Protein AF-A0A7S0RSM9-F1 (afdb_monomer_lite)

Sequence (100 aa):
EKAPEWLAHHDYVLNRSMVADIAVDNTVLVSWTNMATLDFALNWVHHCNKAGLHNYLVGAMDGAALAALVKAGVPAFSMVSLHEGEEHAWEKRQTGDLGR

Structure (mmCIF, N/CA/C/O backbone):
data_AF-A0A7S0RSM9-F1
#
_entry.id   AF-A0A7S0RSM9-F1
#
loop_
_atom_site.group_PDB
_atom_site.id
_atom_site.type_symbol
_atom_site.label_atom_id
_atom_site.label_alt_id
_atom_site.label_comp_id
_atom_site.label_asym_id
_atom_site.label_entity_id
_atom_site.label_seq_id
_atom_site.pdbx_PDB_ins_code
_atom_site.Cartn_x
_atom_site.Cartn_y
_atom_site.Cartn_z
_atom_site.occupancy
_atom_site.B_iso_or_equiv
_atom_site.auth_seq_id
_atom_site.auth_comp_id
_atom_site.auth_asym_id
_atom_site.auth_atom_id
_atom_site.pdbx_PDB_model_num
ATOM 1 N N . GLU A 1 1 ? 7.229 14.870 12.517 1.00 42.31 1 GLU A N 1
ATOM 2 C CA . GLU A 1 1 ? 6.392 13.662 12.677 1.00 42.31 1 GLU A CA 1
ATOM 3 C C . GLU A 1 1 ? 7.281 12.442 12.816 1.00 42.31 1 GLU A C 1
ATOM 5 O O . GLU A 1 1 ? 8.374 12.447 12.259 1.00 42.31 1 GLU A O 1
ATOM 10 N N . LYS A 1 2 ? 6.853 11.429 13.576 1.00 45.16 2 LYS A N 1
ATOM 11 C CA . LYS A 1 2 ? 7.503 10.114 13.536 1.00 45.16 2 LYS A CA 1
ATOM 12 C C . LYS A 1 2 ? 7.102 9.437 12.224 1.00 45.16 2 LYS A C 1
ATOM 14 O O . LYS A 1 2 ? 5.938 9.524 11.842 1.00 45.16 2 LYS A O 1
ATOM 19 N N . ALA A 1 3 ? 8.054 8.804 11.544 1.00 54.91 3 ALA A N 1
ATOM 20 C CA . ALA A 1 3 ? 7.744 7.944 10.408 1.00 54.91 3 ALA A CA 1
ATOM 21 C C . ALA A 1 3 ? 6.751 6.854 10.865 1.00 54.91 3 ALA A C 1
ATOM 23 O O . ALA A 1 3 ? 6.913 6.349 11.980 1.00 54.91 3 ALA A O 1
ATOM 24 N N . PRO A 1 4 ? 5.711 6.531 10.077 1.00 62.47 4 PRO A N 1
ATOM 25 C CA . PRO A 1 4 ? 4.752 5.497 10.453 1.00 62.47 4 PRO A CA 1
ATOM 26 C C . PRO A 1 4 ? 5.446 4.147 10.686 1.00 62.47 4 PRO A C 1
ATOM 28 O O . PRO A 1 4 ? 6.393 3.811 9.979 1.00 62.47 4 PRO A O 1
ATOM 31 N N . GLU A 1 5 ? 4.985 3.385 11.684 1.00 64.31 5 GLU A N 1
ATOM 32 C CA . GLU A 1 5 ? 5.678 2.190 12.202 1.00 64.31 5 GLU A CA 1
ATOM 33 C C . GLU A 1 5 ? 5.936 1.115 11.135 1.00 64.31 5 GLU A C 1
ATOM 35 O O . GLU A 1 5 ? 6.976 0.466 11.169 1.00 64.31 5 GLU A O 1
ATOM 40 N N . TRP A 1 6 ? 5.092 1.015 10.104 1.00 63.22 6 TRP A N 1
ATOM 41 C CA . TRP A 1 6 ? 5.303 0.089 8.984 1.00 63.22 6 TRP A CA 1
ATOM 42 C C . TRP A 1 6 ? 6.563 0.395 8.145 1.00 63.22 6 TRP A C 1
ATOM 44 O O . TRP A 1 6 ? 7.067 -0.492 7.459 1.00 63.22 6 TRP A O 1
ATOM 54 N N . LEU A 1 7 ? 7.118 1.616 8.211 1.00 59.34 7 LEU A N 1
ATOM 55 C CA . LEU A 1 7 ? 8.410 1.955 7.593 1.00 59.34 7 LEU A CA 1
ATOM 56 C C . LEU A 1 7 ? 9.612 1.385 8.363 1.00 59.34 7 LEU A C 1
ATOM 58 O O . LEU A 1 7 ? 10.732 1.440 7.861 1.00 59.34 7 LEU A O 1
ATOM 62 N N . ALA A 1 8 ? 9.414 0.836 9.567 1.00 58.88 8 ALA A N 1
ATOM 63 C CA . ALA A 1 8 ? 10.485 0.201 10.334 1.00 58.88 8 ALA A CA 1
ATOM 64 C C . ALA A 1 8 ? 10.971 -1.124 9.711 1.00 58.88 8 ALA A C 1
ATOM 66 O O . ALA A 1 8 ? 12.006 -1.654 10.116 1.00 58.88 8 ALA A O 1
ATOM 67 N N . HIS A 1 9 ? 10.265 -1.658 8.709 1.00 62.34 9 HIS A N 1
ATOM 68 C CA . HIS A 1 9 ? 10.666 -2.861 7.984 1.00 62.34 9 HIS A CA 1
ATOM 69 C C . HIS A 1 9 ? 11.643 -2.508 6.857 1.00 62.34 9 HIS A C 1
ATOM 71 O O . HIS A 1 9 ? 11.252 -2.104 5.765 1.00 62.34 9 HIS A O 1
ATOM 77 N N . HIS A 1 10 ? 12.940 -2.641 7.144 1.00 59.59 10 HIS A N 1
ATOM 78 C CA . HIS A 1 10 ? 14.026 -2.176 6.272 1.00 59.59 10 HIS A CA 1
ATOM 79 C C . HIS A 1 10 ? 14.157 -2.938 4.940 1.00 59.59 10 HIS A C 1
ATOM 81 O O . HIS A 1 10 ? 14.785 -2.430 4.013 1.00 59.59 10 HIS A O 1
ATOM 87 N N . ASP A 1 11 ? 13.598 -4.140 4.831 1.00 74.00 11 ASP A N 1
ATOM 88 C CA . ASP A 1 11 ? 13.726 -5.026 3.670 1.00 74.00 11 ASP A CA 1
ATOM 89 C C . ASP A 1 11 ? 12.438 -5.141 2.838 1.00 74.00 11 ASP A C 1
ATOM 91 O O . ASP A 1 11 ? 12.453 -5.756 1.771 1.00 74.00 11 ASP A O 1
ATOM 95 N N . TYR A 1 12 ? 11.331 -4.526 3.280 1.00 85.81 12 TYR A N 1
ATOM 96 C CA . TYR A 1 12 ? 10.007 -4.621 2.644 1.00 85.81 12 TYR A CA 1
ATOM 97 C C . TYR A 1 12 ? 9.558 -6.071 2.376 1.00 85.81 12 TYR A C 1
ATOM 99 O O . TYR A 1 12 ? 8.695 -6.310 1.527 1.00 85.81 12 TYR A O 1
ATOM 107 N N . VAL A 1 13 ? 10.137 -7.050 3.079 1.00 89.00 13 VAL A N 1
ATOM 108 C CA . VAL A 1 13 ? 9.773 -8.464 2.967 1.00 89.00 13 VAL A CA 1
ATOM 109 C C . VAL A 1 13 ? 8.494 -8.683 3.754 1.00 89.00 13 VAL A C 1
ATOM 111 O O . VAL A 1 13 ? 8.455 -8.436 4.962 1.00 89.00 13 VAL A O 1
ATOM 114 N N . LEU A 1 14 ? 7.453 -9.177 3.077 1.00 89.12 14 LEU A N 1
ATOM 115 C CA . LEU A 1 14 ? 6.171 -9.456 3.712 1.00 89.12 14 LEU A CA 1
ATOM 116 C C . LEU A 1 14 ? 6.365 -10.406 4.900 1.00 89.12 14 LEU A C 1
ATOM 118 O O . LEU A 1 14 ? 6.819 -11.539 4.748 1.00 89.12 14 LEU A O 1
ATOM 122 N N . ASN A 1 15 ? 5.995 -9.947 6.092 1.00 88.12 15 ASN A N 1
ATOM 123 C CA . ASN A 1 15 ? 6.114 -10.719 7.320 1.00 88.12 15 ASN A CA 1
ATOM 124 C C . ASN A 1 15 ? 4.882 -10.526 8.214 1.00 88.12 15 ASN A C 1
ATOM 126 O O . ASN A 1 15 ? 4.042 -9.655 7.985 1.00 88.12 15 ASN A O 1
ATOM 130 N N . ARG A 1 16 ? 4.760 -11.371 9.244 1.00 90.31 16 ARG A N 1
ATOM 131 C CA . ARG A 1 16 ? 3.597 -11.372 10.142 1.00 90.31 16 ARG A CA 1
ATOM 132 C C . ARG A 1 16 ? 3.429 -10.047 10.892 1.00 90.31 16 ARG A C 1
ATOM 134 O O . ARG A 1 16 ? 2.290 -9.634 11.078 1.00 90.31 16 ARG A O 1
ATOM 141 N N . SER A 1 17 ? 4.522 -9.414 11.315 1.00 89.94 17 SER A N 1
ATOM 142 C CA . SER A 1 17 ? 4.470 -8.157 12.069 1.00 89.94 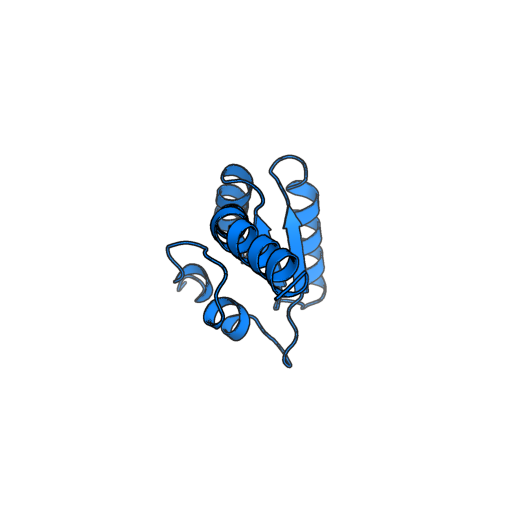17 SER A CA 1
ATOM 143 C C . SER A 1 17 ? 3.916 -7.020 11.213 1.00 89.94 17 SER A C 1
ATOM 145 O O . SER A 1 17 ? 2.967 -6.379 11.635 1.00 89.94 17 SER A O 1
ATOM 147 N N . MET A 1 18 ? 4.373 -6.887 9.960 1.00 89.44 18 MET A N 1
ATOM 148 C CA . MET A 1 18 ? 3.820 -5.910 9.004 1.00 89.44 18 MET A CA 1
ATOM 149 C C . MET A 1 18 ? 2.299 -6.011 8.866 1.00 89.44 18 MET A C 1
ATOM 151 O O . MET A 1 18 ? 1.598 -5.004 8.826 1.00 89.44 18 MET A O 1
ATOM 155 N N . VAL A 1 19 ? 1.783 -7.240 8.763 1.00 91.88 19 VAL A N 1
ATOM 156 C CA . VAL A 1 19 ? 0.339 -7.487 8.648 1.00 91.88 19 VAL A CA 1
ATOM 157 C C . VAL A 1 19 ? -0.370 -7.150 9.959 1.00 91.88 19 VAL A C 1
ATOM 159 O O . VAL A 1 19 ? -1.436 -6.541 9.929 1.00 91.88 19 VAL A O 1
ATOM 162 N N . ALA A 1 20 ? 0.212 -7.527 11.100 1.00 92.94 20 ALA A N 1
ATOM 163 C CA . ALA A 1 20 ? -0.357 -7.265 12.419 1.00 92.94 20 ALA A CA 1
ATOM 164 C C . ALA A 1 20 ? -0.450 -5.763 12.736 1.00 92.94 20 ALA A C 1
ATOM 166 O O . ALA A 1 20 ? -1.460 -5.341 13.289 1.00 92.94 20 ALA A O 1
ATOM 167 N N . ASP A 1 21 ? 0.544 -4.970 12.333 1.00 92.06 21 ASP A N 1
ATOM 168 C CA . ASP A 1 21 ? 0.601 -3.524 12.595 1.00 92.06 21 ASP A CA 1
ATOM 169 C C . ASP A 1 21 ? -0.451 -2.729 11.799 1.00 92.06 21 ASP A C 1
ATOM 171 O O . ASP A 1 21 ? -0.835 -1.627 12.187 1.00 92.06 21 ASP A O 1
ATOM 175 N N . ILE A 1 22 ? -0.929 -3.280 10.678 1.00 93.38 22 ILE A N 1
ATOM 176 C CA . ILE A 1 22 ? -1.893 -2.628 9.775 1.00 93.38 22 ILE A CA 1
ATOM 177 C C . ILE A 1 22 ? -3.313 -3.183 9.949 1.00 93.38 22 ILE A C 1
ATOM 179 O O . ILE A 1 22 ? -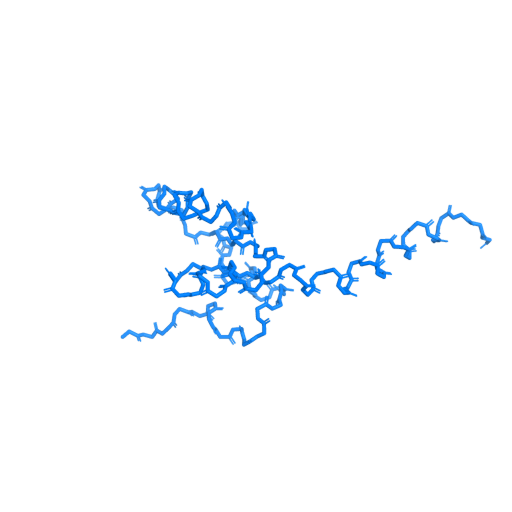4.285 -2.511 9.601 1.00 93.38 22 ILE A O 1
ATOM 183 N N . ALA A 1 23 ? -3.463 -4.405 10.463 1.00 95.75 23 ALA A N 1
ATOM 184 C CA . ALA A 1 23 ? -4.758 -5.060 10.585 1.00 95.75 23 ALA A CA 1
ATOM 185 C C . ALA A 1 23 ? -5.727 -4.292 11.496 1.00 95.75 23 ALA A C 1
ATOM 187 O O . ALA A 1 23 ? -5.403 -3.908 12.616 1.00 95.75 23 ALA A O 1
ATOM 188 N N . VAL A 1 24 ? -6.968 -4.152 11.031 1.00 96.12 24 VAL A N 1
ATOM 189 C CA . VAL A 1 24 ? -8.099 -3.652 11.823 1.00 96.12 24 VAL A CA 1
ATOM 190 C C . VAL A 1 24 ? -9.150 -4.748 11.845 1.00 96.12 24 VAL A C 1
ATOM 192 O O . VAL A 1 24 ? -9.502 -5.275 10.791 1.00 96.12 24 VAL A O 1
ATOM 195 N N . ASP A 1 25 ? -9.597 -5.138 13.040 1.00 95.56 25 ASP A N 1
ATOM 196 C CA . ASP A 1 25 ? -10.557 -6.231 13.247 1.00 95.56 25 ASP A CA 1
ATOM 197 C C . ASP A 1 25 ? -10.179 -7.516 12.486 1.00 95.56 25 ASP A C 1
ATOM 199 O O . ASP A 1 25 ? -10.987 -8.122 11.781 1.00 95.56 25 ASP A O 1
ATOM 203 N N . ASN A 1 26 ? -8.904 -7.916 12.587 1.00 94.19 26 ASN A N 1
ATOM 204 C CA . ASN A 1 26 ? -8.316 -9.059 11.871 1.00 94.19 26 ASN A CA 1
ATOM 205 C C . ASN A 1 26 ? -8.454 -9.000 10.335 1.00 94.19 26 ASN A C 1
ATOM 207 O O . ASN A 1 26 ? -8.351 -10.028 9.666 1.00 94.19 26 ASN A O 1
ATOM 211 N N . THR A 1 27 ? -8.660 -7.810 9.768 1.00 95.94 27 THR A N 1
ATOM 212 C CA . THR A 1 27 ? -8.833 -7.598 8.330 1.00 95.94 27 THR A CA 1
ATOM 213 C C . THR A 1 27 ? -7.748 -6.678 7.783 1.00 95.94 27 THR A C 1
ATOM 215 O O . THR A 1 27 ? -7.441 -5.636 8.367 1.00 95.94 27 THR A O 1
ATOM 218 N N . VAL A 1 28 ? -7.205 -7.041 6.619 1.00 96.50 28 VAL A N 1
ATOM 219 C CA . VAL A 1 28 ? -6.298 -6.210 5.816 1.00 96.50 28 VAL A CA 1
ATOM 220 C C . VAL A 1 28 ? -6.800 -6.187 4.378 1.00 96.50 28 VAL A C 1
ATOM 222 O O . VAL A 1 28 ? -7.139 -7.228 3.814 1.00 96.50 28 VAL A O 1
ATOM 225 N N . LEU A 1 29 ? -6.841 -5.001 3.780 1.00 97.50 29 LEU A N 1
ATOM 226 C CA . LEU A 1 29 ? -7.107 -4.817 2.362 1.00 97.50 29 LEU A CA 1
ATOM 227 C C . LEU A 1 29 ? -5.793 -4.940 1.599 1.00 97.50 29 LEU A C 1
ATOM 229 O O . LEU A 1 29 ? -4.819 -4.256 1.906 1.00 97.50 29 LEU A O 1
ATOM 233 N N . VAL A 1 30 ? -5.768 -5.784 0.577 1.00 96.12 30 VAL A N 1
ATOM 234 C CA . VAL A 1 30 ? -4.563 -6.003 -0.222 1.00 96.12 30 VAL A CA 1
ATOM 235 C C . VAL A 1 30 ? -4.842 -5.651 -1.672 1.00 96.12 30 VAL A C 1
ATOM 237 O O . VAL A 1 30 ? -5.877 -6.013 -2.227 1.00 96.12 30 VAL A O 1
ATOM 240 N N . SER A 1 31 ? -3.892 -4.951 -2.278 1.00 96.62 31 SER A N 1
ATOM 241 C CA . SER A 1 31 ? -3.814 -4.732 -3.719 1.00 96.62 31 SER A CA 1
ATOM 242 C C . SER A 1 31 ? -2.372 -4.956 -4.170 1.00 96.62 31 SER A C 1
ATOM 244 O O . SER A 1 31 ? -1.476 -5.115 -3.340 1.00 96.62 31 SER A O 1
ATOM 246 N N . TRP A 1 32 ? -2.127 -4.975 -5.473 1.00 95.94 32 TRP A N 1
ATOM 247 C CA . TRP A 1 32 ? -0.790 -5.104 -6.041 1.00 95.94 32 TRP A CA 1
ATOM 248 C C . TRP A 1 32 ? -0.642 -4.237 -7.285 1.00 95.94 32 TRP A C 1
ATOM 250 O O . TRP A 1 32 ? -1.623 -3.893 -7.944 1.00 95.94 32 TRP A O 1
ATOM 260 N N . THR A 1 33 ? 0.596 -3.871 -7.609 1.00 97.75 33 THR A N 1
ATOM 261 C CA . THR A 1 33 ? 0.900 -3.069 -8.794 1.00 97.75 33 THR A CA 1
ATOM 262 C C . THR A 1 33 ? 2.325 -3.283 -9.282 1.00 97.75 33 THR A C 1
ATOM 264 O O . THR A 1 33 ? 3.240 -3.542 -8.500 1.00 97.75 33 THR A O 1
ATOM 267 N N . ASN A 1 34 ? 2.520 -3.100 -10.582 1.00 96.69 34 ASN A N 1
ATOM 268 C CA . ASN A 1 34 ? 3.819 -2.797 -11.176 1.00 96.69 34 ASN A CA 1
ATOM 269 C C . ASN A 1 34 ? 3.879 -1.299 -11.529 1.00 96.69 34 ASN A C 1
ATOM 271 O O . ASN A 1 34 ? 2.938 -0.548 -11.249 1.00 96.69 34 ASN A O 1
ATOM 275 N N . MET A 1 35 ? 4.972 -0.846 -12.142 1.00 95.00 35 MET A N 1
ATOM 276 C CA . MET A 1 35 ? 5.122 0.566 -12.510 1.00 95.00 35 MET A CA 1
ATOM 277 C C . MET A 1 35 ? 4.078 1.046 -13.539 1.00 95.00 35 MET A C 1
ATOM 279 O O . MET A 1 35 ? 3.682 2.210 -13.512 1.00 95.00 35 MET A O 1
ATOM 283 N N . ALA A 1 36 ? 3.604 0.166 -14.427 1.00 97.12 36 ALA A N 1
ATOM 284 C CA . ALA A 1 36 ? 2.644 0.519 -15.475 1.00 97.12 36 ALA A CA 1
ATOM 285 C C . ALA A 1 36 ? 1.221 0.766 -14.941 1.00 97.12 36 ALA A C 1
ATOM 287 O O . ALA A 1 36 ? 0.459 1.478 -15.584 1.00 97.12 36 ALA A O 1
ATOM 288 N N . THR A 1 37 ? 0.873 0.200 -13.781 1.00 97.38 37 THR A N 1
ATOM 289 C CA . THR A 1 37 ? -0.447 0.340 -13.134 1.00 97.38 37 THR A CA 1
ATOM 290 C C . THR A 1 37 ? -0.393 1.127 -11.821 1.00 97.38 37 THR A C 1
ATOM 292 O O . THR A 1 37 ? -1.321 1.067 -11.012 1.00 97.38 37 THR A O 1
ATOM 295 N N . LEU A 1 38 ? 0.713 1.836 -11.563 1.00 97.94 38 LEU A N 1
ATOM 296 C CA . LEU A 1 38 ? 0.931 2.549 -10.303 1.00 97.94 38 LEU A CA 1
ATOM 297 C C . LEU A 1 38 ? -0.147 3.614 -10.046 1.00 97.94 38 LEU A C 1
ATOM 299 O O . LEU A 1 38 ? -0.559 3.817 -8.906 1.00 97.94 38 LEU A O 1
ATOM 303 N N . ASP A 1 39 ? -0.613 4.284 -11.096 1.00 98.12 39 ASP A N 1
ATOM 304 C CA . ASP A 1 39 ? -1.676 5.286 -11.032 1.00 98.12 39 ASP A CA 1
ATOM 305 C C . ASP A 1 39 ? -2.985 4.709 -10.476 1.00 98.12 39 ASP A C 1
ATOM 307 O O . ASP A 1 39 ? -3.608 5.316 -9.603 1.00 98.12 39 ASP A O 1
ATOM 311 N N . PHE A 1 40 ? -3.355 3.501 -10.902 1.00 97.69 40 PHE A N 1
ATOM 312 C CA . PHE A 1 40 ? -4.497 2.772 -10.370 1.00 97.69 40 PHE A CA 1
ATOM 313 C C . PHE A 1 40 ? -4.330 2.491 -8.874 1.00 97.69 40 PHE A C 1
ATOM 315 O O . PHE A 1 40 ? -5.252 2.751 -8.100 1.00 97.69 40 PHE A O 1
ATOM 322 N N . ALA A 1 41 ? -3.156 2.016 -8.445 1.00 98.00 41 ALA A N 1
ATOM 323 C CA . ALA A 1 41 ? -2.894 1.730 -7.035 1.00 98.00 41 ALA A CA 1
ATOM 324 C C . ALA A 1 41 ? -2.954 2.995 -6.166 1.00 98.00 41 ALA A C 1
ATOM 326 O O . ALA A 1 41 ? -3.571 2.984 -5.101 1.00 98.00 41 ALA A O 1
ATOM 327 N N . LEU A 1 42 ? -2.380 4.107 -6.632 1.00 98.12 42 LEU A N 1
ATOM 328 C CA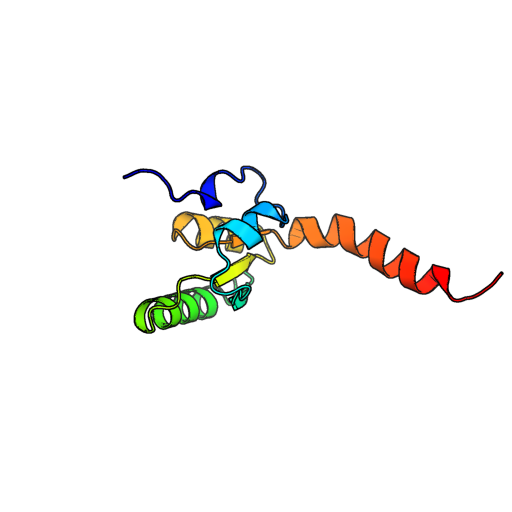 . LEU A 1 42 ? -2.442 5.390 -5.929 1.00 98.12 42 LEU A CA 1
ATOM 329 C C . LEU A 1 42 ? -3.872 5.939 -5.867 1.00 98.12 42 LEU A C 1
ATOM 331 O O . LEU A 1 42 ? -4.287 6.457 -4.829 1.00 98.12 42 LEU A O 1
ATOM 335 N N . ASN A 1 43 ? -4.649 5.789 -6.942 1.00 98.44 43 ASN A N 1
ATOM 336 C CA . ASN A 1 43 ? -6.060 6.161 -6.951 1.00 98.44 43 ASN A CA 1
ATOM 337 C C . ASN A 1 43 ? -6.880 5.299 -5.977 1.00 98.44 43 ASN A C 1
ATOM 339 O O . ASN A 1 43 ? -7.701 5.817 -5.221 1.00 98.44 43 ASN A O 1
ATOM 343 N N . TRP A 1 44 ? -6.628 3.990 -5.937 1.00 98.25 44 TRP A N 1
ATOM 344 C CA . TRP A 1 44 ? -7.253 3.085 -4.974 1.00 98.25 44 TRP A CA 1
ATOM 345 C C . TRP A 1 44 ? -6.937 3.494 -3.528 1.00 98.25 44 TRP A C 1
ATOM 347 O O . TRP A 1 44 ? -7.862 3.686 -2.742 1.00 98.25 44 TRP A O 1
ATOM 357 N N . VAL A 1 45 ? -5.663 3.754 -3.205 1.00 98.19 45 VAL A N 1
ATOM 358 C CA . VAL A 1 45 ? -5.240 4.263 -1.887 1.00 98.19 45 VAL A CA 1
ATOM 359 C C . VAL A 1 45 ? -5.928 5.587 -1.543 1.00 98.19 45 VAL A C 1
ATOM 361 O O .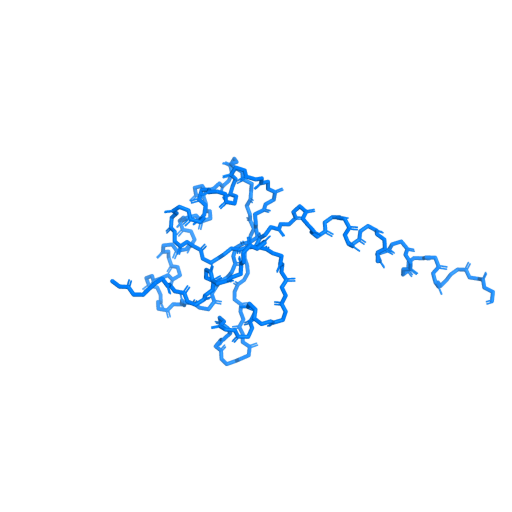 VAL A 1 45 ? -6.404 5.770 -0.421 1.00 98.19 45 VAL A O 1
ATOM 364 N N . HIS A 1 46 ? -6.016 6.517 -2.497 1.00 97.94 46 HIS A N 1
ATOM 365 C CA . HIS A 1 46 ? -6.725 7.783 -2.308 1.00 97.94 46 HIS A CA 1
ATOM 366 C C . HIS A 1 46 ? -8.185 7.553 -1.892 1.00 97.94 46 HIS A C 1
ATOM 368 O O . HIS A 1 46 ? -8.669 8.167 -0.938 1.00 97.94 46 HIS A O 1
ATOM 374 N N . HIS A 1 47 ? -8.879 6.639 -2.569 1.00 98.31 47 HIS A N 1
ATOM 375 C CA . HIS A 1 47 ? -10.267 6.315 -2.260 1.00 98.31 47 HIS A CA 1
ATOM 376 C C . HIS A 1 47 ? -10.434 5.525 -0.953 1.00 98.31 47 HIS A C 1
ATOM 378 O O . HIS A 1 47 ? -11.384 5.810 -0.224 1.00 98.31 47 HIS A O 1
ATOM 384 N N . CYS A 1 48 ? -9.510 4.624 -0.600 1.00 98.00 48 CYS A N 1
ATOM 385 C CA . CYS A 1 48 ? -9.478 3.973 0.715 1.00 98.00 48 CYS A CA 1
ATOM 386 C C . CYS A 1 48 ? -9.389 5.009 1.840 1.00 98.00 48 CYS A C 1
ATOM 388 O O . CYS A 1 48 ? -10.235 5.023 2.732 1.00 98.00 48 CYS A O 1
ATOM 390 N N . ASN A 1 49 ? -8.447 5.949 1.735 1.00 96.69 49 ASN A N 1
ATOM 391 C CA . ASN A 1 49 ? -8.294 7.016 2.722 1.00 96.69 49 ASN A CA 1
ATOM 392 C C . ASN A 1 49 ? -9.542 7.899 2.826 1.00 96.69 49 ASN A C 1
ATOM 394 O O . ASN A 1 49 ? -9.974 8.224 3.929 1.00 96.69 49 ASN A O 1
ATOM 398 N N . LYS A 1 50 ? -10.177 8.252 1.698 1.00 98.00 50 LYS A N 1
ATOM 399 C CA . LYS A 1 50 ? -11.445 9.004 1.713 1.00 98.00 50 LYS A CA 1
ATOM 400 C C . LYS A 1 50 ? -12.604 8.231 2.345 1.00 98.00 50 LYS A C 1
ATOM 402 O O . LYS A 1 50 ? -13.526 8.863 2.850 1.00 98.00 50 LYS A O 1
ATOM 407 N N . ALA A 1 51 ? -12.564 6.903 2.312 1.00 97.81 51 ALA A N 1
ATOM 408 C CA . ALA A 1 51 ? -13.536 6.035 2.968 1.00 97.81 51 ALA A CA 1
ATOM 409 C C . ALA A 1 51 ? -13.207 5.760 4.451 1.00 97.81 51 ALA A C 1
ATOM 411 O O . ALA A 1 51 ? -13.961 5.046 5.105 1.00 97.81 51 ALA A O 1
ATOM 412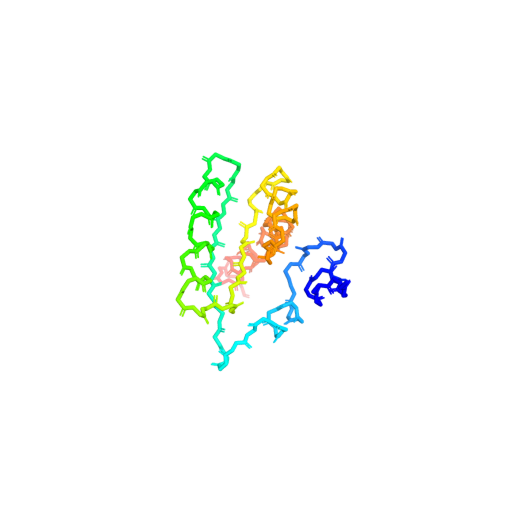 N N . GLY A 1 52 ? -12.105 6.305 4.986 1.00 97.00 52 GLY A N 1
ATOM 413 C CA . GLY A 1 52 ? -11.641 6.031 6.353 1.00 97.00 52 GLY A CA 1
ATOM 414 C C . GLY A 1 52 ? -11.002 4.649 6.527 1.00 97.00 52 GLY A C 1
ATOM 415 O O . GLY A 1 52 ? -10.877 4.164 7.648 1.00 97.00 52 GLY A O 1
ATOM 416 N N . LEU A 1 53 ? -10.620 3.997 5.426 1.00 96.75 53 LEU A N 1
ATOM 417 C CA . LEU A 1 53 ? -9.934 2.710 5.431 1.00 96.75 53 LEU A CA 1
ATOM 418 C C . LEU A 1 53 ? -8.427 2.953 5.415 1.00 96.75 53 LEU A C 1
ATOM 420 O O . LEU A 1 53 ? -7.900 3.503 4.448 1.00 96.75 53 LEU A O 1
ATOM 424 N N . HIS A 1 54 ? -7.743 2.509 6.468 1.00 94.69 54 HIS A N 1
ATOM 425 C CA . HIS A 1 54 ? -6.289 2.656 6.627 1.00 94.69 54 HIS A CA 1
ATOM 426 C C . HIS A 1 54 ? -5.564 1.312 6.791 1.00 94.69 54 HIS A C 1
ATOM 428 O O . HIS A 1 54 ? -4.338 1.266 6.777 1.00 94.69 54 HIS A O 1
ATOM 434 N N . ASN A 1 55 ? -6.313 0.212 6.898 1.00 96.69 55 ASN A N 1
ATOM 435 C CA . ASN A 1 55 ? -5.804 -1.151 7.024 1.00 96.69 55 ASN A CA 1
ATOM 436 C C . ASN A 1 55 ? -5.466 -1.770 5.660 1.00 96.69 55 ASN A C 1
ATOM 438 O O . ASN A 1 55 ? -5.908 -2.878 5.357 1.00 96.69 55 ASN A O 1
ATOM 442 N N . TYR A 1 56 ? -4.734 -1.045 4.809 1.00 97.06 56 TYR A N 1
ATOM 443 C CA . TYR A 1 56 ? -4.348 -1.516 3.480 1.00 97.06 56 TYR A CA 1
ATOM 444 C C . TYR A 1 56 ? -2.841 -1.729 3.336 1.00 97.06 56 TYR A C 1
ATOM 446 O O . TYR A 1 56 ? -2.035 -1.027 3.942 1.00 97.06 56 TYR A O 1
ATOM 454 N N . LEU A 1 57 ? -2.471 -2.682 2.482 1.00 95.88 57 LEU A N 1
ATOM 455 C CA . LEU A 1 57 ? -1.092 -3.007 2.147 1.00 95.88 57 LEU A CA 1
ATOM 456 C C . LEU A 1 57 ? -0.972 -3.287 0.636 1.00 95.88 57 LEU A C 1
ATOM 458 O O . LEU A 1 57 ? -1.742 -4.074 0.084 1.00 95.88 57 LEU A O 1
ATOM 462 N N . VAL A 1 58 ? -0.023 -2.637 -0.045 1.00 97.31 58 VAL A N 1
ATOM 463 C CA . VAL A 1 58 ? 0.148 -2.742 -1.507 1.00 97.31 58 VAL A CA 1
ATOM 464 C C . VAL A 1 58 ? 1.388 -3.565 -1.865 1.00 97.31 58 VAL A C 1
ATOM 466 O O . VAL A 1 58 ? 2.513 -3.197 -1.537 1.00 97.31 58 VAL A O 1
ATOM 469 N N . GLY A 1 59 ? 1.195 -4.670 -2.580 1.00 96.44 59 GLY A N 1
ATOM 470 C CA . GLY A 1 59 ? 2.283 -5.483 -3.120 1.00 96.44 59 GLY A CA 1
ATOM 471 C C . GLY A 1 59 ? 2.924 -4.833 -4.345 1.00 96.44 59 GLY A C 1
ATOM 472 O O . GLY A 1 59 ? 2.262 -4.592 -5.354 1.00 96.44 59 GLY A O 1
ATOM 473 N N . ALA A 1 60 ? 4.222 -4.559 -4.280 1.00 95.75 60 ALA A N 1
ATOM 474 C CA . ALA A 1 60 ? 5.000 -4.040 -5.394 1.00 95.75 60 ALA A CA 1
ATOM 475 C C . ALA A 1 60 ? 5.619 -5.190 -6.198 1.00 95.75 60 ALA A C 1
ATOM 477 O O . ALA A 1 60 ? 6.471 -5.925 -5.696 1.00 95.75 60 ALA A O 1
ATOM 478 N N . MET A 1 61 ? 5.207 -5.335 -7.456 1.00 93.88 61 MET A N 1
ATOM 479 C CA . MET A 1 61 ? 5.674 -6.401 -8.353 1.00 93.88 61 MET A CA 1
ATOM 480 C C . MET A 1 61 ? 7.093 -6.168 -8.888 1.00 93.88 61 MET A C 1
ATOM 482 O O . MET A 1 61 ? 7.738 -7.107 -9.343 1.00 93.88 61 MET A O 1
ATOM 486 N N . ASP A 1 62 ? 7.580 -4.928 -8.835 1.00 92.38 62 ASP A N 1
ATOM 487 C CA . ASP A 1 62 ? 8.917 -4.536 -9.272 1.00 92.38 62 ASP A CA 1
ATOM 488 C C . ASP A 1 62 ? 9.503 -3.444 -8.357 1.00 92.38 62 ASP A C 1
ATOM 490 O O . ASP A 1 62 ? 8.792 -2.789 -7.585 1.00 92.38 62 ASP A O 1
ATOM 494 N N . GLY A 1 63 ? 10.822 -3.246 -8.430 1.00 90.69 63 GLY A N 1
ATOM 495 C CA . GLY A 1 63 ? 11.524 -2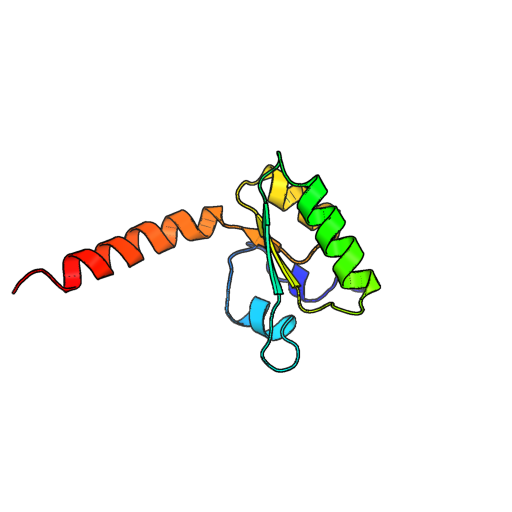.285 -7.574 1.00 90.69 63 GLY A CA 1
ATOM 496 C C . GLY A 1 63 ? 11.156 -0.820 -7.837 1.00 90.69 63 GLY A C 1
ATOM 497 O O . GLY A 1 63 ? 11.220 -0.007 -6.913 1.00 90.69 63 GLY A O 1
ATOM 498 N N . ALA A 1 64 ? 10.740 -0.467 -9.059 1.00 93.44 64 ALA A N 1
ATOM 499 C CA . ALA A 1 64 ? 10.338 0.900 -9.387 1.00 93.44 64 ALA A CA 1
ATOM 500 C C . ALA A 1 64 ? 8.981 1.237 -8.752 1.00 93.44 64 ALA A C 1
ATOM 502 O O . ALA A 1 64 ? 8.834 2.299 -8.143 1.00 93.44 64 ALA A O 1
ATOM 503 N N . ALA A 1 65 ? 8.030 0.304 -8.809 1.00 95.62 65 ALA A N 1
ATOM 504 C CA . ALA A 1 65 ? 6.756 0.400 -8.112 1.00 95.62 65 ALA A CA 1
ATOM 505 C C . ALA A 1 65 ? 6.954 0.511 -6.593 1.00 95.62 65 ALA A C 1
ATOM 507 O O . ALA A 1 65 ? 6.360 1.389 -5.968 1.00 95.62 65 ALA A O 1
ATOM 508 N N . LEU A 1 66 ? 7.832 -0.314 -6.004 1.00 94.38 66 LEU A N 1
ATOM 509 C CA . LEU A 1 66 ? 8.122 -0.266 -4.566 1.00 94.38 66 LEU A CA 1
ATOM 510 C C . LEU A 1 66 ? 8.665 1.105 -4.156 1.00 94.38 66 LEU A C 1
ATOM 512 O O . LEU A 1 66 ? 8.135 1.736 -3.243 1.00 94.38 66 LEU A O 1
ATOM 516 N N . ALA A 1 67 ? 9.685 1.596 -4.864 1.00 93.25 67 ALA A N 1
ATOM 517 C CA . ALA A 1 67 ? 10.278 2.899 -4.586 1.00 93.25 67 ALA A CA 1
ATOM 518 C C . ALA A 1 67 ? 9.248 4.036 -4.693 1.00 93.25 67 ALA A C 1
ATOM 520 O O . ALA A 1 67 ? 9.255 4.964 -3.880 1.00 93.25 67 ALA A O 1
ATOM 521 N N . ALA A 1 68 ? 8.341 3.961 -5.669 1.00 96.06 68 ALA A N 1
ATOM 522 C CA . ALA A 1 68 ? 7.296 4.958 -5.850 1.00 96.06 68 ALA A CA 1
ATOM 523 C C . ALA A 1 68 ? 6.241 4.926 -4.730 1.00 96.06 68 ALA A C 1
ATOM 525 O O . ALA A 1 68 ? 5.874 5.987 -4.222 1.00 96.06 68 ALA A O 1
ATOM 526 N N . LEU A 1 69 ? 5.799 3.739 -4.303 1.00 95.69 69 LEU A N 1
ATOM 527 C CA . LEU A 1 69 ? 4.855 3.566 -3.191 1.00 95.69 69 LEU A CA 1
ATOM 528 C C . LEU A 1 69 ? 5.444 4.071 -1.867 1.00 95.69 69 LEU A C 1
ATOM 530 O O . LEU A 1 69 ? 4.798 4.846 -1.162 1.00 95.69 69 LEU A O 1
ATOM 534 N N . VAL A 1 70 ? 6.701 3.722 -1.575 1.00 93.75 70 VAL A N 1
ATOM 535 C CA . VAL A 1 70 ? 7.426 4.194 -0.383 1.00 93.75 70 VAL A CA 1
ATOM 536 C C . VAL A 1 70 ? 7.550 5.713 -0.387 1.00 93.75 70 VAL A C 1
ATOM 538 O O . VAL A 1 70 ? 7.239 6.366 0.608 1.00 93.75 70 VAL A O 1
ATOM 541 N N . LYS A 1 71 ? 7.941 6.302 -1.525 1.00 94.31 71 LYS A N 1
ATOM 542 C CA . LYS A 1 71 ? 8.023 7.760 -1.680 1.00 94.31 71 LYS A CA 1
ATOM 543 C C . LYS A 1 71 ? 6.665 8.442 -1.481 1.00 94.31 71 LYS A C 1
ATOM 545 O O . LYS A 1 71 ? 6.624 9.574 -1.005 1.00 94.31 71 LYS A O 1
ATOM 550 N N . ALA A 1 72 ? 5.574 7.770 -1.839 1.00 94.81 72 ALA A N 1
ATOM 551 C CA . ALA A 1 72 ? 4.211 8.249 -1.640 1.00 94.81 72 ALA A CA 1
ATOM 552 C C . ALA A 1 72 ? 3.670 8.010 -0.214 1.00 94.81 72 ALA A C 1
ATOM 554 O O . ALA A 1 72 ? 2.545 8.413 0.072 1.00 94.81 72 ALA A O 1
ATOM 555 N N . GLY A 1 73 ? 4.435 7.367 0.678 1.00 93.69 73 GLY A N 1
ATOM 556 C CA . GLY A 1 73 ? 3.982 7.027 2.030 1.00 93.69 73 GLY A CA 1
ATOM 557 C C . GLY A 1 73 ? 2.898 5.944 2.054 1.00 93.69 73 GLY A C 1
ATOM 558 O O . GLY A 1 73 ? 2.096 5.899 2.984 1.00 93.69 73 GLY A O 1
ATOM 559 N N . VAL A 1 74 ? 2.848 5.090 1.029 1.00 95.50 74 VAL A N 1
ATOM 560 C CA . VAL A 1 74 ? 1.896 3.979 0.930 1.00 95.50 74 VAL A CA 1
ATOM 561 C C . VAL A 1 74 ? 2.489 2.737 1.602 1.00 95.50 74 VAL A C 1
ATOM 563 O O . VAL A 1 74 ? 3.568 2.315 1.179 1.00 95.50 74 VAL A O 1
ATOM 566 N N . PRO A 1 75 ? 1.798 2.108 2.577 1.00 94.44 75 PRO A N 1
ATOM 567 C CA . PRO A 1 75 ? 2.206 0.823 3.129 1.00 94.44 75 PRO A CA 1
ATOM 568 C C . PRO A 1 75 ? 2.352 -0.221 2.025 1.00 94.44 75 PRO A C 1
ATOM 570 O O . PRO A 1 75 ? 1.388 -0.532 1.318 1.00 94.44 75 PRO A O 1
ATOM 573 N N . ALA A 1 76 ? 3.563 -0.750 1.866 1.00 94.81 76 ALA A N 1
ATOM 574 C CA . ALA A 1 76 ? 3.898 -1.634 0.760 1.00 94.81 76 ALA A CA 1
ATOM 575 C C . ALA A 1 76 ? 4.861 -2.755 1.164 1.00 94.81 76 ALA A C 1
ATOM 577 O O . ALA A 1 76 ? 5.624 -2.626 2.120 1.00 94.81 76 ALA A O 1
ATOM 578 N N . PHE A 1 77 ? 4.840 -3.844 0.398 1.00 93.50 77 PHE A N 1
ATOM 579 C CA . PHE A 1 77 ? 5.812 -4.937 0.477 1.00 93.50 77 PHE A CA 1
ATOM 580 C C . PHE A 1 77 ? 6.319 -5.291 -0.918 1.00 93.50 77 PHE A C 1
ATOM 582 O O . PHE A 1 77 ? 5.619 -5.114 -1.914 1.00 93.50 77 PHE A O 1
ATOM 589 N N . SER A 1 78 ? 7.539 -5.809 -0.992 1.00 91.69 78 SER A N 1
ATOM 590 C CA . SER A 1 78 ? 8.101 -6.351 -2.223 1.00 91.69 78 SER A CA 1
ATOM 591 C C . SER A 1 78 ? 7.488 -7.717 -2.525 1.00 91.69 78 SER A C 1
ATOM 593 O O . SER A 1 78 ? 7.472 -8.599 -1.671 1.00 91.69 78 SER A O 1
ATOM 595 N N . MET A 1 79 ? 7.016 -7.915 -3.755 1.00 89.12 79 MET A N 1
ATOM 596 C CA . MET A 1 79 ? 6.638 -9.235 -4.274 1.00 89.12 79 MET A CA 1
ATOM 597 C C . MET A 1 79 ? 7.792 -9.918 -5.014 1.00 89.12 79 MET A C 1
ATOM 599 O O . MET A 1 79 ? 7.704 -11.102 -5.333 1.00 89.12 79 MET A O 1
ATOM 603 N N . VAL A 1 80 ? 8.892 -9.205 -5.272 1.00 73.44 80 VAL A N 1
ATOM 604 C CA . VAL A 1 80 ? 10.104 -9.811 -5.842 1.00 73.44 80 VAL A CA 1
ATOM 605 C C . VAL A 1 80 ? 10.697 -10.813 -4.847 1.00 73.44 80 VAL A C 1
ATOM 607 O O . VAL A 1 80 ? 11.058 -11.918 -5.233 1.00 73.44 80 VAL A O 1
ATOM 610 N N . SER A 1 81 ? 10.683 -10.482 -3.551 1.00 62.88 81 SER A N 1
ATOM 611 C CA . SER A 1 81 ? 11.109 -11.392 -2.478 1.00 62.88 81 SER A CA 1
ATOM 612 C C . SER A 1 81 ? 10.150 -12.566 -2.251 1.00 62.88 81 SER A C 1
ATOM 614 O O . SER A 1 81 ? 10.558 -13.582 -1.692 1.00 62.88 81 SER A O 1
ATOM 616 N N . LEU A 1 82 ? 8.892 -12.469 -2.706 1.00 58.78 82 LEU A N 1
ATOM 617 C CA . LEU A 1 82 ? 7.972 -13.609 -2.698 1.00 58.78 82 LEU A CA 1
ATOM 618 C C . LEU A 1 82 ? 8.355 -14.647 -3.751 1.00 58.78 82 LEU A C 1
ATOM 620 O O . LEU A 1 82 ? 8.252 -15.830 -3.464 1.00 58.78 82 LEU A O 1
ATOM 624 N N . HIS A 1 83 ? 8.845 -14.245 -4.927 1.00 51.81 83 HIS A N 1
ATOM 625 C CA . HIS A 1 83 ? 9.192 -15.204 -5.982 1.00 51.81 83 HIS A CA 1
ATOM 626 C C . HIS A 1 83 ? 10.366 -16.111 -5.583 1.00 51.81 83 HIS A C 1
ATOM 628 O O . HIS A 1 83 ? 10.317 -17.306 -5.851 1.00 51.81 83 HIS A O 1
ATOM 634 N N . GLU A 1 84 ? 11.359 -15.599 -4.851 1.00 50.94 84 GLU A N 1
ATOM 635 C CA . GLU A 1 84 ? 12.484 -16.415 -4.360 1.00 50.94 84 GLU A CA 1
ATOM 636 C C . GLU A 1 84 ? 12.061 -17.446 -3.291 1.00 50.94 84 GLU A C 1
ATOM 638 O O . GLU A 1 84 ? 12.663 -18.514 -3.172 1.00 50.94 84 GLU A O 1
ATOM 643 N N . GLY A 1 85 ? 11.016 -17.151 -2.508 1.00 51.94 85 GLY A N 1
ATOM 644 C CA . GLY A 1 85 ? 10.513 -18.037 -1.452 1.00 51.94 85 GLY A CA 1
ATOM 645 C C . GLY A 1 85 ? 9.366 -18.957 -1.884 1.00 51.94 85 GLY A C 1
ATOM 646 O O . GLY A 1 85 ? 9.283 -20.102 -1.431 1.00 51.94 85 GLY A O 1
ATOM 647 N N . GLU A 1 86 ? 8.472 -18.475 -2.749 1.00 51.47 86 GLU A N 1
ATOM 648 C CA . GLU A 1 86 ? 7.284 -19.198 -3.197 1.00 51.47 86 GLU A CA 1
ATOM 649 C C . GLU A 1 86 ? 7.598 -20.208 -4.288 1.00 51.47 86 GLU A C 1
ATOM 651 O O . GLU A 1 86 ? 6.983 -21.272 -4.251 1.00 51.47 86 GLU A O 1
ATOM 656 N N . GLU A 1 87 ? 8.571 -19.959 -5.179 1.00 46.62 87 GLU A N 1
ATOM 657 C CA . GLU A 1 87 ? 8.938 -20.939 -6.209 1.00 46.62 87 GLU A CA 1
ATOM 658 C C . GLU A 1 87 ? 9.316 -22.288 -5.580 1.00 46.62 87 GLU A C 1
ATOM 660 O O . GLU A 1 87 ? 8.750 -23.339 -5.879 1.00 46.62 87 GLU A O 1
ATOM 665 N N . HIS A 1 88 ? 10.130 -22.226 -4.530 1.00 46.59 88 HIS A N 1
ATOM 666 C CA . HIS A 1 88 ? 10.509 -23.387 -3.735 1.00 46.59 88 HIS A CA 1
ATOM 667 C C . HIS A 1 88 ? 9.402 -23.949 -2.833 1.00 46.59 88 HIS A C 1
ATOM 669 O O . HIS A 1 88 ? 9.487 -25.108 -2.421 1.00 46.59 88 HIS A O 1
ATOM 675 N N . ALA A 1 89 ? 8.383 -23.167 -2.475 1.00 46.59 89 ALA A N 1
ATOM 676 C CA . ALA A 1 89 ? 7.305 -23.614 -1.595 1.00 46.59 89 ALA A CA 1
ATOM 677 C C . ALA A 1 89 ? 6.123 -24.225 -2.364 1.00 46.59 89 ALA A C 1
ATOM 679 O O . ALA A 1 89 ? 5.502 -25.159 -1.852 1.00 46.59 89 ALA A O 1
ATOM 680 N N . TRP A 1 90 ? 5.803 -23.739 -3.568 1.00 44.69 90 TRP A N 1
ATOM 681 C CA . TRP A 1 90 ? 4.761 -24.322 -4.416 1.00 44.69 90 TRP A CA 1
ATOM 682 C C . TRP A 1 90 ? 5.249 -25.610 -5.090 1.00 44.69 90 TRP A C 1
ATOM 684 O O . TRP A 1 90 ? 4.494 -26.584 -5.115 1.00 44.69 90 TRP A O 1
ATOM 694 N N . GLU A 1 91 ? 6.515 -25.680 -5.527 1.00 44.06 91 GLU A N 1
ATOM 695 C CA . GLU A 1 91 ? 7.105 -26.909 -6.086 1.00 44.06 91 GLU A CA 1
ATOM 696 C C . GLU A 1 91 ? 7.118 -28.040 -5.057 1.00 44.06 91 GLU A C 1
ATOM 698 O O . GLU A 1 91 ? 6.731 -29.171 -5.360 1.00 44.06 91 GLU A O 1
ATOM 703 N N . LYS A 1 92 ? 7.488 -27.737 -3.805 1.00 48.72 92 LYS A N 1
ATOM 704 C CA . LYS A 1 92 ? 7.453 -28.707 -2.696 1.00 48.72 92 LYS A CA 1
ATOM 705 C C . LYS A 1 92 ? 6.041 -29.199 -2.382 1.00 48.72 92 LYS A C 1
ATOM 707 O O . LYS A 1 92 ? 5.880 -30.340 -1.962 1.00 48.72 92 LYS A O 1
ATOM 712 N N . ARG A 1 93 ? 5.011 -28.371 -2.594 1.00 51.50 93 ARG A N 1
ATOM 713 C CA . ARG A 1 93 ? 3.605 -28.787 -2.439 1.00 51.50 93 ARG A CA 1
ATOM 714 C C . ARG A 1 93 ? 3.125 -29.658 -3.601 1.00 51.50 93 ARG A C 1
ATOM 716 O O . ARG A 1 93 ? 2.344 -30.566 -3.357 1.00 51.50 93 ARG A O 1
ATOM 723 N N . GLN A 1 94 ? 3.598 -29.429 -4.828 1.00 52.81 94 GLN A N 1
ATOM 724 C CA . GLN A 1 94 ? 3.264 -30.289 -5.973 1.00 52.81 94 GLN A CA 1
ATOM 725 C C . GLN A 1 94 ? 3.996 -31.637 -5.942 1.00 52.81 94 GLN A C 1
ATOM 727 O O . GLN A 1 94 ? 3.419 -32.665 -6.280 1.00 52.81 94 GLN A O 1
ATOM 732 N N . THR A 1 95 ? 5.257 -31.652 -5.512 1.00 57.31 95 THR A N 1
ATOM 733 C CA . THR A 1 95 ? 6.066 -32.881 -5.421 1.00 57.31 95 THR A CA 1
ATOM 734 C C . THR A 1 95 ? 5.800 -33.697 -4.154 1.00 57.31 95 THR A C 1
ATOM 736 O O . THR A 1 95 ? 6.144 -34.874 -4.110 1.00 57.31 95 THR A O 1
ATOM 739 N N . GLY A 1 96 ? 5.149 -33.107 -3.147 1.00 54.09 96 GLY A N 1
ATOM 740 C CA . GLY A 1 96 ? 4.787 -33.771 -1.893 1.00 54.09 96 GLY A CA 1
ATOM 741 C C . GLY A 1 96 ? 3.568 -34.698 -1.956 1.00 54.09 96 GLY A C 1
ATOM 742 O O . GLY A 1 96 ? 3.321 -35.385 -0.971 1.00 54.09 96 GLY A O 1
ATOM 743 N N . ASP A 1 97 ? 2.831 -34.744 -3.075 1.00 56.47 97 ASP A N 1
ATOM 744 C CA . ASP A 1 97 ? 1.609 -35.565 -3.207 1.00 56.47 97 ASP A CA 1
ATOM 745 C C . ASP A 1 97 ? 1.567 -36.421 -4.492 1.00 56.47 97 ASP A C 1
ATOM 747 O O . ASP A 1 97 ? 0.516 -36.865 -4.949 1.00 56.47 97 ASP A O 1
ATOM 751 N N . LEU A 1 98 ? 2.736 -36.688 -5.087 1.00 51.78 98 LEU A N 1
ATOM 752 C CA . LEU A 1 98 ? 2.901 -37.670 -6.164 1.00 51.78 98 LEU A CA 1
ATOM 753 C C . LEU A 1 98 ? 4.047 -38.648 -5.850 1.00 51.78 98 LEU A C 1
ATOM 755 O O . LEU A 1 98 ? 5.028 -38.753 -6.579 1.00 51.78 98 LEU A O 1
ATOM 759 N N . GLY A 1 99 ? 3.862 -39.416 -4.773 1.00 45.84 99 GLY A N 1
ATOM 760 C CA . GLY A 1 99 ? 4.350 -40.796 -4.672 1.00 45.84 99 GLY A CA 1
ATOM 761 C C . GLY A 1 99 ? 5.699 -41.037 -3.988 1.00 45.84 99 GLY A C 1
ATOM 762 O O . GLY A 1 99 ? 6.738 -41.070 -4.647 1.00 45.84 99 GLY A O 1
ATOM 763 N N . ARG A 1 100 ? 5.652 -41.402 -2.700 1.00 37.91 100 ARG A N 1
ATOM 764 C CA . ARG A 1 100 ? 5.960 -42.752 -2.174 1.00 37.91 100 ARG A CA 1
ATOM 765 C C . ARG A 1 100 ? 5.710 -42.826 -0.673 1.00 37.91 100 ARG A C 1
ATOM 767 O O . ARG A 1 100 ? 6.129 -41.888 0.032 1.00 37.91 100 ARG A O 1
#

Radius of gyration: 15.58 Å; chains: 1; bounding box: 28×56×29 Å

Secondary structure (DSSP, 8-state):
-PPPGGGG-TT-B--HHHHHHH-BTTB-EEEEE-GGGHHHHHHHHHHHHHTT---EEEEESSHHHHHHHHHTT--EEESHHHHHHHHHHHHHHHHTTS--

Foldseek 3Di:
DDQQPLPVPPQLADDPVNLVSLDDPNDAAEEEDEPVCLVVVVVVVVVCVVVVHRRYEYEYADPVSVVVCVVVSHHYGYCVNVCVVVVVVVVCVVVVPPDD

Organism: NCBI:txid1411642

pLDDT: mean 81.89, std 19.76, range [37.91, 98.44]

InterPro domains:
  IPR053250 Glycosyltransferase 77 domain-containing protein [PTHR46936] (10-92)